Protein AF-A0A5C6FN09-F1 (afdb_monomer_lite)

InterPro domains:
  IPR000917 Sulfatase, N-terminal [PF00884] (2-104)
  IPR017850 Alkaline-phosphatase-like, core domain superfamily [G3DSA:3.40.720.10] (1-123)
  IPR017850 Alkaline-phosphatase-like, core domain superfamily [SSF53649] (2-118)
  IPR050738 Sulfatase enzyme [PTHR42693] (2-118)

Foldseek 3Di:
DDDPPDDPLCAVCSPNDPDDDPVVNVCVVVHPDDPDDDADPDDQQRLQCQFQVDHSVPQQAPPDPPLFPAPVRGQVVGAGVLNVCVVVVDQAADAEEDANHQCVVPVCRVVSRNHPYYHYHGD

Structure (mmCIF, N/CA/C/O backbone):
data_AF-A0A5C6FN09-F1
#
_entry.id   AF-A0A5C6FN09-F1
#
loop_
_atom_site.group_PDB
_atom_site.id
_atom_site.type_symbol
_atom_site.label_atom_id
_atom_site.label_alt_id
_atom_site.label_comp_id
_atom_site.label_asym_id
_atom_site.label_entity_id
_atom_site.label_seq_id
_atom_site.pdbx_PDB_ins_code
_atom_site.Cartn_x
_atom_site.Cartn_y
_atom_site.Cartn_z
_atom_site.occupancy
_atom_site.B_iso_or_equiv
_atom_site.auth_seq_id
_atom_site.auth_comp_id
_atom_site.auth_asym_id
_atom_site.auth_atom_id
_atom_site.pdbx_PDB_model_num
ATOM 1 N N . MET A 1 1 ? 1.447 -5.748 -4.137 1.00 89.69 1 MET A N 1
ATOM 2 C CA . MET A 1 1 ? 2.807 -5.763 -3.548 1.00 89.69 1 MET A CA 1
ATOM 3 C C . MET A 1 1 ? 3.345 -4.343 -3.563 1.00 89.69 1 MET A C 1
ATOM 5 O O . MET A 1 1 ? 3.013 -3.620 -4.492 1.00 89.69 1 MET A O 1
ATOM 9 N N . LEU A 1 2 ? 4.146 -3.958 -2.570 1.00 94.75 2 LEU A N 1
ATOM 10 C CA . LEU A 1 2 ? 4.846 -2.670 -2.514 1.00 94.75 2 LEU A CA 1
ATOM 11 C C . LEU A 1 2 ? 6.349 -2.951 -2.411 1.00 94.75 2 LEU A C 1
ATOM 13 O O . LEU A 1 2 ? 6.744 -3.795 -1.608 1.00 94.75 2 LEU A O 1
ATOM 17 N N . ILE A 1 3 ? 7.163 -2.259 -3.207 1.00 95.12 3 ILE A N 1
ATOM 18 C CA . ILE A 1 3 ? 8.626 -2.392 -3.212 1.00 95.12 3 ILE A CA 1
ATOM 19 C C . ILE A 1 3 ? 9.215 -1.080 -2.686 1.00 95.12 3 ILE A C 1
ATOM 21 O O . ILE A 1 3 ? 8.743 -0.007 -3.054 1.00 95.12 3 ILE A O 1
ATOM 25 N N . ASP A 1 4 ? 10.189 -1.172 -1.781 1.00 94.19 4 ASP A N 1
ATOM 26 C CA . ASP A 1 4 ? 10.824 -0.011 -1.145 1.00 94.19 4 ASP A CA 1
ATOM 27 C C . ASP A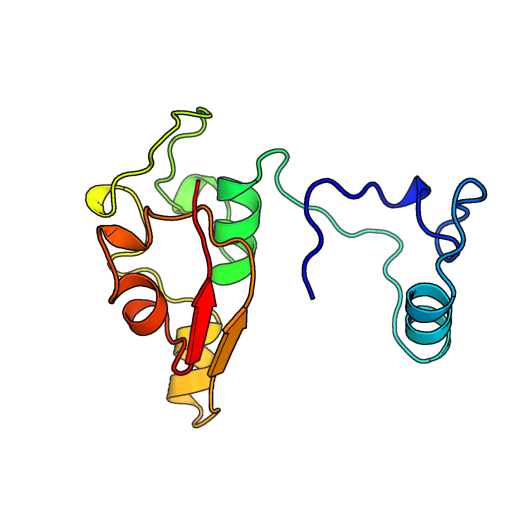 1 4 ? 11.966 0.504 -2.033 1.00 94.19 4 ASP A C 1
ATOM 29 O O . ASP A 1 4 ? 12.778 -0.294 -2.497 1.00 94.19 4 ASP A O 1
ATOM 33 N N . ASP A 1 5 ? 12.013 1.818 -2.263 1.00 93.25 5 ASP A N 1
ATOM 34 C CA . ASP A 1 5 ? 13.074 2.524 -2.999 1.00 93.25 5 ASP A CA 1
ATOM 35 C C . ASP A 1 5 ? 13.384 1.969 -4.415 1.00 93.25 5 ASP A C 1
ATOM 37 O O . ASP A 1 5 ? 14.528 1.982 -4.868 1.00 93.25 5 ASP A O 1
ATOM 41 N N . LEU A 1 6 ? 12.357 1.501 -5.142 1.00 94.88 6 LEU A N 1
ATOM 42 C CA . LEU A 1 6 ? 12.473 1.047 -6.536 1.00 94.88 6 LEU A CA 1
ATOM 43 C C . LEU A 1 6 ? 12.140 2.167 -7.536 1.00 94.88 6 LEU A C 1
ATOM 45 O O . LEU A 1 6 ? 11.020 2.678 -7.545 1.00 94.88 6 LEU A O 1
ATOM 49 N N . GLY A 1 7 ? 13.086 2.477 -8.425 1.00 94.38 7 GLY A N 1
ATOM 50 C CA . GLY A 1 7 ? 12.849 3.281 -9.629 1.00 94.38 7 GLY A CA 1
ATOM 51 C C . GLY A 1 7 ? 12.232 2.451 -10.760 1.00 94.38 7 GLY A C 1
ATOM 52 O O . GLY A 1 7 ? 12.576 1.280 -10.938 1.00 94.38 7 GLY A O 1
ATOM 53 N N . ALA A 1 8 ? 11.317 3.041 -11.534 1.00 95.38 8 ALA A N 1
ATOM 54 C CA . ALA A 1 8 ? 10.660 2.352 -12.650 1.00 95.38 8 ALA A CA 1
ATOM 55 C C . ALA A 1 8 ? 11.660 1.964 -13.751 1.00 95.38 8 ALA A C 1
ATOM 57 O O . ALA A 1 8 ? 11.545 0.899 -14.348 1.00 95.38 8 ALA A O 1
ATOM 58 N N . GLU A 1 9 ? 12.690 2.783 -13.954 1.00 95.00 9 GLU A N 1
ATOM 59 C CA . GLU A 1 9 ? 13.785 2.569 -14.900 1.00 95.00 9 GLU A CA 1
ATOM 60 C C . GLU A 1 9 ? 14.615 1.308 -14.617 1.00 95.00 9 GLU A C 1
ATOM 62 O O . GLU A 1 9 ? 15.368 0.857 -15.476 1.00 95.00 9 GLU A O 1
ATOM 67 N N . ALA A 1 10 ? 14.484 0.714 -13.427 1.00 96.12 10 ALA A N 1
ATOM 68 C CA . ALA A 1 10 ? 15.138 -0.543 -13.083 1.00 96.12 10 ALA A CA 1
ATOM 69 C C . ALA A 1 10 ? 14.355 -1.788 -13.548 1.00 96.12 10 ALA A C 1
ATOM 71 O O . ALA A 1 10 ? 14.854 -2.903 -13.394 1.00 96.12 10 ALA A O 1
ATOM 72 N N . VAL A 1 11 ? 13.138 -1.626 -14.083 1.00 97.62 11 VAL A N 1
ATOM 73 C CA . VAL A 1 11 ? 12.223 -2.723 -14.436 1.00 97.62 11 VAL A CA 1
ATOM 74 C C . VAL A 1 11 ? 12.128 -2.889 -15.955 1.00 97.62 11 VAL A C 1
ATOM 76 O O . VAL A 1 11 ? 11.896 -1.921 -16.680 1.00 97.62 11 VAL A O 1
ATOM 79 N N . GLY A 1 12 ? 12.241 -4.129 -16.438 1.00 97.94 12 GLY A N 1
ATOM 80 C CA . GLY A 1 12 ? 12.267 -4.472 -17.864 1.00 97.94 12 GLY A CA 1
ATOM 81 C C . GLY A 1 12 ? 11.069 -3.943 -18.651 1.00 97.94 12 GLY A C 1
ATOM 82 O O . GLY A 1 12 ? 11.236 -3.281 -19.673 1.00 97.94 12 GLY A O 1
ATOM 83 N N . CYS A 1 13 ? 9.849 -4.126 -18.142 1.00 97.38 13 CYS A N 1
ATOM 84 C CA . CYS A 1 13 ? 8.627 -3.635 -18.790 1.00 97.38 1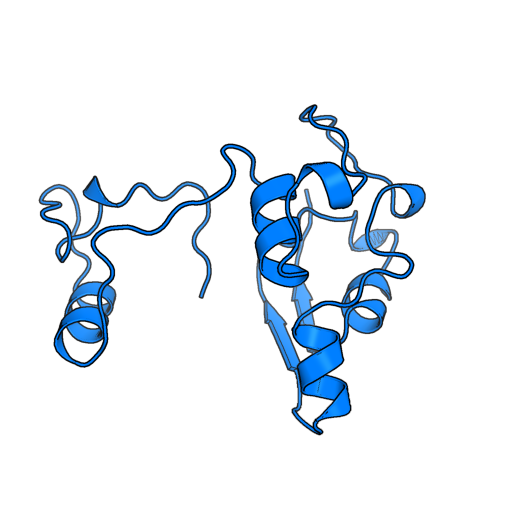3 CYS A CA 1
ATOM 85 C C . CYS A 1 13 ? 8.471 -2.099 -18.817 1.00 97.38 13 CYS A C 1
ATOM 87 O O . CYS A 1 13 ? 7.522 -1.592 -19.419 1.00 97.38 13 CYS A O 1
ATOM 89 N N . TYR A 1 14 ? 9.396 -1.359 -18.201 1.00 97.75 14 TYR A N 1
ATOM 90 C CA . TYR A 1 14 ? 9.530 0.098 -18.295 1.00 97.75 14 TYR A CA 1
ATOM 91 C C . TYR A 1 14 ? 10.800 0.534 -19.050 1.00 97.75 14 TYR A C 1
ATOM 93 O O . TYR A 1 14 ? 11.134 1.717 -19.053 1.00 97.75 14 TYR A O 1
ATOM 101 N N . GLY A 1 15 ? 11.487 -0.396 -19.723 1.00 96.88 15 GLY A N 1
ATOM 102 C CA . GLY A 1 15 ? 12.700 -0.133 -20.504 1.00 96.88 15 GLY A CA 1
ATOM 103 C C . GLY A 1 15 ? 14.008 -0.310 -19.730 1.00 96.88 15 GLY A C 1
ATOM 104 O O . GLY A 1 15 ? 15.058 0.085 -20.227 1.00 96.88 15 GLY A O 1
ATOM 105 N N . GLY A 1 16 ? 13.968 -0.880 -18.522 1.00 97.38 16 GLY A N 1
ATOM 106 C CA . GLY A 1 16 ? 15.171 -1.177 -17.750 1.00 97.38 16 GLY A CA 1
ATOM 107 C C . GLY A 1 16 ? 15.982 -2.331 -18.342 1.00 97.38 16 GLY A C 1
ATOM 108 O O . GLY A 1 16 ? 15.448 -3.402 -18.611 1.00 97.38 16 GLY A O 1
ATOM 109 N N . GLU A 1 17 ? 17.291 -2.133 -18.499 1.00 96.62 17 GLU A N 1
ATOM 110 C CA . GLU A 1 17 ? 18.213 -3.145 -19.053 1.00 96.62 17 GLU A CA 1
ATOM 111 C C . GLU A 1 17 ? 19.206 -3.686 -18.011 1.00 96.62 17 GLU A C 1
ATOM 113 O O . GLU A 1 17 ? 19.842 -4.720 -18.214 1.00 96.62 17 GLU A O 1
ATOM 118 N N . SER A 1 18 ? 19.336 -3.000 -16.871 1.00 96.50 18 SER A N 1
ATOM 119 C CA . SER A 1 18 ? 20.331 -3.310 -15.838 1.00 96.50 18 SER A CA 1
ATOM 120 C C . SER A 1 18 ? 20.047 -4.609 -15.078 1.00 96.50 18 SER A C 1
ATOM 122 O O . SER A 1 18 ? 20.975 -5.230 -14.560 1.00 96.50 18 SER A O 1
ATOM 124 N N . TYR A 1 19 ? 18.776 -5.013 -14.975 1.00 95.94 19 TYR A N 1
ATOM 125 C CA . TYR A 1 19 ? 18.340 -6.137 -14.146 1.00 95.94 19 TYR A CA 1
ATOM 126 C C . TYR A 1 19 ? 17.309 -7.003 -14.867 1.00 95.94 19 TYR A C 1
ATOM 128 O O . TYR A 1 19 ? 16.473 -6.516 -15.619 1.00 95.94 19 TYR A O 1
ATOM 136 N N . SER A 1 20 ? 17.344 -8.306 -14.590 1.00 97.56 20 SER A N 1
ATOM 137 C CA . SER A 1 20 ? 16.348 -9.250 -15.096 1.00 97.56 20 SER A CA 1
ATOM 138 C C . SER A 1 20 ? 15.126 -9.272 -14.170 1.00 97.56 20 SER A C 1
ATOM 140 O O . SER A 1 20 ? 15.238 -9.683 -13.013 1.00 97.56 20 SER A O 1
ATOM 142 N N . THR A 1 21 ? 13.956 -8.857 -14.672 1.00 97.94 21 THR A N 1
ATOM 143 C CA . THR A 1 21 ? 12.694 -8.778 -13.906 1.00 97.94 21 THR A CA 1
ATOM 144 C C . THR A 1 21 ? 11.559 -9.660 -14.457 1.00 97.94 21 THR A C 1
ATOM 146 O O . THR A 1 21 ? 10.400 -9.237 -14.458 1.00 97.94 21 THR A O 1
ATOM 149 N N . PRO A 1 22 ? 11.815 -10.927 -14.844 1.00 98.06 22 PRO A N 1
ATOM 150 C CA . PRO A 1 22 ? 10.910 -11.704 -15.697 1.00 98.06 22 PRO A CA 1
ATOM 151 C C . PRO A 1 22 ? 9.509 -11.913 -15.104 1.00 98.06 22 PRO A C 1
ATOM 153 O O . PRO A 1 22 ? 8.522 -11.952 -15.832 1.00 98.06 22 PRO A O 1
ATOM 156 N N . ASN A 1 23 ? 9.391 -12.014 -13.776 1.00 98.12 23 ASN A N 1
ATOM 157 C CA . ASN A 1 23 ? 8.092 -12.180 -13.115 1.00 98.12 23 ASN A CA 1
ATOM 158 C C . ASN A 1 23 ? 7.259 -10.888 -13.100 1.00 98.12 23 ASN A C 1
ATOM 160 O O . ASN A 1 23 ? 6.032 -10.956 -13.155 1.00 98.12 23 ASN A O 1
ATOM 164 N N . ILE A 1 24 ? 7.910 -9.722 -13.012 1.00 97.81 24 ILE A N 1
ATOM 165 C CA . ILE A 1 24 ? 7.235 -8.417 -13.068 1.00 97.81 24 ILE A CA 1
ATOM 166 C C . ILE A 1 24 ? 6.815 -8.137 -14.512 1.00 97.81 24 ILE A C 1
ATOM 168 O O . ILE A 1 24 ? 5.685 -7.717 -14.750 1.00 97.81 24 ILE A O 1
ATOM 172 N N . ASP A 1 25 ? 7.682 -8.458 -15.470 1.00 98.19 25 ASP A N 1
ATOM 173 C CA . ASP A 1 25 ? 7.417 -8.280 -16.898 1.00 98.19 25 ASP A CA 1
ATOM 174 C C . ASP A 1 25 ? 6.235 -9.151 -17.344 1.00 98.19 25 ASP A C 1
ATOM 176 O O . ASP A 1 25 ? 5.253 -8.644 -17.886 1.00 98.19 25 ASP A O 1
ATOM 180 N N . ALA A 1 26 ? 6.236 -10.433 -16.970 1.00 98.38 26 ALA A N 1
ATOM 181 C CA . ALA A 1 26 ? 5.129 -11.345 -17.251 1.00 98.38 26 ALA A CA 1
ATOM 182 C C . ALA A 1 26 ? 3.813 -10.962 -16.542 1.00 98.38 26 ALA A C 1
ATOM 184 O O . ALA A 1 26 ? 2.734 -11.384 -16.970 1.00 98.38 26 ALA A O 1
ATOM 185 N N . LEU A 1 27 ? 3.866 -10.229 -15.421 1.00 98.06 27 LEU A N 1
ATOM 186 C CA . LEU A 1 27 ? 2.668 -9.676 -14.780 1.00 98.06 27 LEU A CA 1
ATOM 187 C C . LEU A 1 27 ? 2.129 -8.482 -15.578 1.00 98.06 27 LEU A C 1
ATOM 189 O O . LEU A 1 27 ? 0.918 -8.383 -15.769 1.00 98.06 27 LEU A O 1
ATOM 193 N N . ALA A 1 28 ? 3.015 -7.612 -16.066 1.00 97.69 28 ALA A N 1
ATOM 194 C CA . ALA A 1 28 ? 2.647 -6.461 -16.883 1.00 97.69 28 ALA A CA 1
ATOM 195 C C . ALA A 1 28 ? 2.046 -6.878 -18.237 1.00 97.69 28 ALA A C 1
ATOM 197 O O . ALA A 1 28 ? 1.052 -6.295 -18.657 1.00 97.69 28 ALA A O 1
ATOM 198 N N . GLU A 1 29 ? 2.585 -7.919 -18.880 1.00 98.06 29 GLU A N 1
ATOM 199 C CA . GLU A 1 29 ? 2.082 -8.453 -20.159 1.00 98.06 29 GLU A CA 1
ATOM 200 C C . GLU A 1 29 ? 0.663 -9.029 -20.071 1.00 98.06 29 GLU A C 1
ATOM 202 O O . GLU A 1 29 ? -0.105 -8.960 -21.028 1.00 98.06 29 GLU A O 1
ATOM 207 N N . ARG A 1 30 ? 0.307 -9.621 -18.925 1.00 98.25 30 ARG A N 1
ATOM 208 C CA . ARG A 1 30 ? -0.995 -10.276 -18.703 1.00 98.25 30 ARG A CA 1
ATOM 209 C C . ARG A 1 30 ? -1.986 -9.404 -17.934 1.00 98.25 30 ARG A C 1
ATOM 211 O O . ARG A 1 30 ? -3.076 -9.868 -17.602 1.00 98.25 30 ARG A O 1
ATOM 218 N N . GLY A 1 31 ? -1.598 -8.176 -17.611 1.00 97.12 31 GLY A N 1
ATOM 219 C CA . GLY A 1 31 ? -2.349 -7.278 -16.748 1.00 97.12 31 GLY A CA 1
ATOM 220 C C . GLY A 1 31 ? -2.423 -5.867 -17.311 1.00 97.12 31 GLY A C 1
ATOM 221 O O . GLY A 1 31 ? -2.488 -5.651 -18.518 1.00 97.12 31 GLY A O 1
ATOM 222 N N . MET A 1 32 ? -2.442 -4.897 -16.402 1.00 97.19 32 MET A N 1
ATOM 223 C CA . MET A 1 32 ? -2.426 -3.479 -16.733 1.00 97.19 32 MET A CA 1
ATOM 224 C C . MET A 1 32 ? -1.123 -2.859 -16.231 1.00 97.19 32 MET A C 1
ATOM 226 O O . MET A 1 32 ? -0.732 -3.070 -15.082 1.00 97.19 32 MET A O 1
ATOM 230 N N . ARG A 1 33 ? -0.476 -2.074 -17.092 1.00 97.06 33 ARG A N 1
ATOM 231 C CA . ARG A 1 33 ? 0.735 -1.303 -16.796 1.00 97.06 33 ARG A CA 1
ATOM 232 C C . ARG A 1 33 ? 0.400 0.183 -16.888 1.00 97.06 33 ARG A C 1
ATOM 234 O O . ARG A 1 33 ? -0.301 0.593 -17.809 1.00 97.06 33 ARG A O 1
ATOM 241 N N . TYR A 1 34 ? 0.887 0.975 -15.940 1.00 97.06 34 TYR A N 1
ATOM 242 C CA . TYR A 1 34 ? 0.639 2.413 -15.892 1.00 97.06 34 TYR A CA 1
ATOM 243 C C . TYR A 1 34 ? 1.908 3.159 -16.283 1.00 97.06 34 TYR A C 1
ATOM 245 O O . TYR A 1 34 ? 2.890 3.099 -15.556 1.00 97.06 34 TYR A O 1
ATOM 253 N N . ASP A 1 35 ? 1.875 3.921 -17.375 1.00 96.31 35 ASP A N 1
ATOM 254 C CA . ASP A 1 35 ? 3.005 4.790 -17.742 1.00 96.31 35 ASP A CA 1
ATOM 255 C C . ASP A 1 35 ? 3.142 6.000 -16.800 1.00 96.31 35 ASP A C 1
ATOM 257 O O . ASP A 1 35 ? 4.195 6.624 -16.732 1.00 96.31 35 ASP A O 1
ATOM 261 N N . ASN A 1 36 ? 2.075 6.334 -16.062 1.00 96.19 36 ASN A N 1
ATOM 262 C CA . ASN A 1 36 ? 2.035 7.452 -15.124 1.00 96.19 36 ASN A CA 1
ATOM 263 C C . ASN A 1 36 ? 1.424 7.003 -13.790 1.00 96.19 36 ASN A C 1
ATOM 265 O O . ASN A 1 36 ? 0.206 6.864 -13.673 1.00 96.19 36 ASN A O 1
ATOM 269 N N . ALA A 1 37 ? 2.272 6.805 -12.781 1.00 95.12 37 ALA A N 1
ATOM 270 C CA . ALA A 1 37 ? 1.885 6.519 -11.404 1.00 95.12 37 ALA A CA 1
ATOM 271 C C . ALA A 1 37 ? 2.804 7.301 -10.457 1.00 95.12 37 ALA A C 1
ATOM 273 O O . ALA A 1 37 ? 4.022 7.273 -10.610 1.00 95.12 37 ALA A O 1
ATOM 274 N N . PHE A 1 38 ? 2.226 8.016 -9.492 1.00 95.19 38 PHE A N 1
ATOM 275 C CA . PHE A 1 38 ? 2.962 8.959 -8.648 1.00 95.19 38 PHE A CA 1
ATOM 276 C C . PHE A 1 38 ? 2.864 8.575 -7.174 1.00 95.19 38 PHE A C 1
ATOM 278 O O . PHE A 1 38 ? 1.804 8.168 -6.697 1.00 95.19 38 PHE A O 1
ATOM 285 N N . SER A 1 39 ? 3.961 8.764 -6.444 1.00 94.00 39 SER A N 1
ATOM 286 C CA . SER A 1 39 ? 4.043 8.565 -4.997 1.00 94.00 39 SER A CA 1
ATOM 287 C C . SER A 1 39 ? 4.647 9.784 -4.308 1.00 94.00 39 SER A C 1
ATOM 289 O O . SER A 1 39 ? 5.280 10.631 -4.938 1.00 94.00 39 SER A O 1
ATOM 291 N N . MET A 1 40 ? 4.486 9.867 -2.988 1.00 92.12 40 MET A N 1
ATOM 292 C CA . MET A 1 40 ? 5.181 10.885 -2.201 1.00 92.12 40 MET A CA 1
ATOM 293 C C . MET A 1 40 ? 6.678 10.549 -2.114 1.00 92.12 40 MET A C 1
ATOM 295 O O . MET A 1 40 ? 7.014 9.374 -1.947 1.00 92.12 40 MET A O 1
ATOM 299 N N . PRO A 1 41 ? 7.584 11.544 -2.165 1.00 88.50 41 PRO A N 1
ATOM 300 C CA . PRO A 1 41 ? 9.035 11.331 -2.144 1.00 88.50 41 PRO A CA 1
ATOM 301 C C . PRO A 1 41 ? 9.570 11.062 -0.721 1.00 88.50 41 PRO A C 1
ATOM 303 O O . PRO A 1 41 ? 10.628 11.551 -0.339 1.00 88.50 41 PRO A O 1
ATOM 306 N N . ALA A 1 42 ? 8.807 10.331 0.098 1.00 85.56 42 ALA A N 1
ATOM 307 C CA . ALA A 1 42 ? 9.166 9.946 1.459 1.00 85.56 42 ALA A CA 1
ATOM 308 C C . ALA A 1 42 ? 8.418 8.669 1.867 1.00 85.56 42 ALA A C 1
ATOM 310 O O . ALA A 1 42 ? 7.198 8.576 1.713 1.00 85.56 42 ALA A O 1
ATOM 311 N N . ARG A 1 43 ? 9.144 7.696 2.432 1.00 86.06 43 ARG A N 1
ATOM 312 C CA . ARG A 1 43 ? 8.654 6.329 2.702 1.00 86.06 43 ARG A CA 1
ATOM 313 C C . ARG A 1 43 ? 7.406 6.296 3.593 1.00 86.06 43 ARG A C 1
ATOM 315 O O . ARG A 1 43 ? 6.422 5.652 3.238 1.00 86.06 43 ARG A O 1
ATOM 322 N N . MET A 1 44 ? 7.423 7.020 4.716 1.00 84.88 44 MET A N 1
ATOM 323 C CA . MET A 1 44 ? 6.296 7.065 5.662 1.00 84.88 44 MET A CA 1
ATOM 324 C C . MET A 1 44 ? 5.063 7.715 5.026 1.00 84.88 44 MET A C 1
ATOM 326 O O . MET A 1 44 ? 3.975 7.148 5.021 1.00 84.88 44 MET A O 1
ATOM 330 N N . VAL A 1 45 ? 5.248 8.888 4.418 1.00 88.06 45 VAL A N 1
ATOM 331 C CA . VAL A 1 45 ? 4.154 9.649 3.810 1.00 88.06 45 VAL A CA 1
ATOM 332 C C . VAL A 1 45 ? 3.538 8.868 2.647 1.00 88.06 45 VAL A C 1
ATOM 334 O O . VAL A 1 45 ? 2.320 8.740 2.578 1.00 88.06 45 VAL A O 1
ATOM 337 N N . SER A 1 46 ? 4.362 8.272 1.780 1.00 92.12 46 SER A N 1
ATOM 338 C CA . SER A 1 46 ? 3.900 7.438 0.665 1.00 92.12 46 SER A CA 1
ATOM 339 C C . SER A 1 46 ? 2.996 6.301 1.155 1.00 92.12 46 SER A C 1
ATOM 341 O O . SER A 1 46 ? 1.857 6.177 0.701 1.00 92.12 46 SER A O 1
ATOM 343 N N . ARG A 1 47 ? 3.434 5.552 2.178 1.00 92.38 47 ARG A N 1
ATOM 344 C CA . ARG A 1 47 ? 2.656 4.457 2.782 1.00 92.38 47 ARG A CA 1
ATOM 345 C C . ARG A 1 47 ? 1.343 4.942 3.393 1.00 92.38 47 ARG A C 1
ATOM 347 O O . ARG A 1 47 ? 0.305 4.346 3.125 1.00 92.38 47 ARG A O 1
ATOM 354 N N . ALA A 1 48 ? 1.358 6.040 4.147 1.00 91.00 48 ALA A N 1
ATOM 355 C CA . ALA A 1 48 ? 0.145 6.598 4.741 1.00 91.00 48 ALA A CA 1
ATOM 356 C C . ALA A 1 48 ? -0.874 7.052 3.687 1.00 91.00 48 ALA A C 1
ATOM 358 O O . ALA A 1 48 ? -2.063 6.756 3.816 1.00 91.00 48 ALA A O 1
ATOM 359 N N . THR A 1 49 ? -0.422 7.727 2.623 1.00 93.25 49 THR A N 1
ATOM 360 C CA . THR A 1 49 ? -1.312 8.140 1.525 1.00 93.25 49 THR A CA 1
ATOM 361 C C . THR A 1 49 ? -1.886 6.942 0.770 1.00 93.25 49 THR A C 1
ATOM 363 O O . THR A 1 49 ? -3.069 6.944 0.445 1.00 93.25 49 THR A O 1
ATOM 366 N N . MET A 1 50 ? -1.091 5.885 0.566 1.00 95.25 50 MET A N 1
ATOM 367 C CA . MET A 1 50 ? -1.541 4.641 -0.064 1.00 95.25 50 MET A CA 1
ATOM 368 C C . MET A 1 50 ? -2.584 3.911 0.793 1.00 95.25 50 MET A C 1
ATOM 370 O O . MET A 1 50 ? -3.582 3.432 0.267 1.00 95.25 50 MET A O 1
ATOM 374 N N . LEU A 1 51 ? -2.366 3.833 2.109 1.00 94.94 51 LEU A N 1
ATOM 375 C CA . LEU A 1 51 ? -3.265 3.143 3.036 1.00 94.94 51 LEU A CA 1
ATOM 376 C C . LEU A 1 51 ? -4.608 3.859 3.186 1.00 94.94 51 LEU A C 1
ATOM 378 O O . LEU A 1 51 ? -5.643 3.203 3.211 1.00 94.94 51 LEU A O 1
ATOM 382 N N . THR A 1 52 ? -4.587 5.187 3.291 1.00 94.94 52 THR A N 1
ATOM 383 C CA . THR A 1 52 ? -5.779 5.997 3.605 1.00 94.94 52 THR A CA 1
ATOM 384 C C . THR A 1 52 ? -6.480 6.575 2.377 1.00 94.94 52 THR A C 1
ATOM 386 O O . THR A 1 52 ? -7.597 7.075 2.486 1.00 94.94 52 THR A O 1
ATOM 389 N N . GLY A 1 53 ? -5.823 6.588 1.212 1.00 95.12 53 GLY A N 1
ATOM 390 C CA . GLY A 1 53 ? -6.318 7.267 0.011 1.00 95.12 53 GLY A CA 1
ATOM 391 C C . GLY A 1 53 ? -6.374 8.796 0.138 1.00 95.12 53 GLY A C 1
ATOM 392 O O . GLY A 1 53 ? -7.053 9.463 -0.644 1.00 95.12 53 GLY A O 1
ATOM 393 N N . ARG A 1 54 ? -5.699 9.379 1.136 1.00 93.06 54 ARG A N 1
ATOM 394 C CA . ARG A 1 54 ? -5.719 10.820 1.433 1.00 93.06 54 ARG A CA 1
ATOM 395 C C . ARG A 1 54 ? -4.386 11.464 1.083 1.00 93.06 54 ARG A C 1
ATOM 397 O O . ARG A 1 54 ? -3.336 10.841 1.173 1.00 93.06 54 ARG A O 1
ATOM 404 N N . TYR A 1 55 ? -4.420 12.749 0.738 1.00 92.19 55 TYR A N 1
ATOM 405 C CA . TYR A 1 55 ? -3.203 13.535 0.536 1.00 92.19 55 TYR A CA 1
ATOM 406 C C . TYR A 1 55 ? -2.380 13.677 1.822 1.00 92.19 55 TYR A C 1
ATOM 408 O O . TYR A 1 55 ? -2.932 13.797 2.915 1.00 92.19 55 TYR A O 1
ATOM 416 N N . ALA A 1 56 ? -1.059 13.777 1.661 1.00 87.44 56 ALA A N 1
ATOM 417 C CA . ALA A 1 56 ? -0.072 13.868 2.738 1.00 87.44 56 ALA A CA 1
ATOM 418 C C . ALA A 1 56 ? -0.377 14.938 3.801 1.00 87.44 56 ALA A C 1
ATOM 420 O O . ALA A 1 56 ? -0.233 14.697 4.992 1.00 87.44 56 ALA A O 1
ATOM 421 N N . PHE A 1 57 ? -0.867 16.117 3.406 1.00 86.88 57 PHE A N 1
ATOM 422 C CA . PHE A 1 57 ? -1.186 17.185 4.366 1.00 86.88 57 PHE A CA 1
ATOM 423 C C . PHE A 1 57 ? -2.320 16.820 5.340 1.00 86.88 57 PHE A C 1
ATOM 425 O O . PHE A 1 57 ? -2.537 17.518 6.325 1.00 86.88 57 PHE A O 1
ATOM 432 N N . ARG A 1 58 ? -3.068 15.746 5.061 1.00 86.88 58 ARG A N 1
ATOM 433 C CA . ARG A 1 58 ? -4.136 15.226 5.917 1.00 86.88 58 ARG A CA 1
ATOM 434 C C . ARG A 1 58 ? -3.690 14.075 6.806 1.00 86.88 58 ARG A C 1
ATOM 436 O O . ARG A 1 58 ? -4.500 13.636 7.612 1.00 86.88 58 ARG A O 1
ATOM 443 N N . SER A 1 59 ? -2.469 13.569 6.632 1.00 75.69 59 SER A N 1
ATOM 444 C CA . SER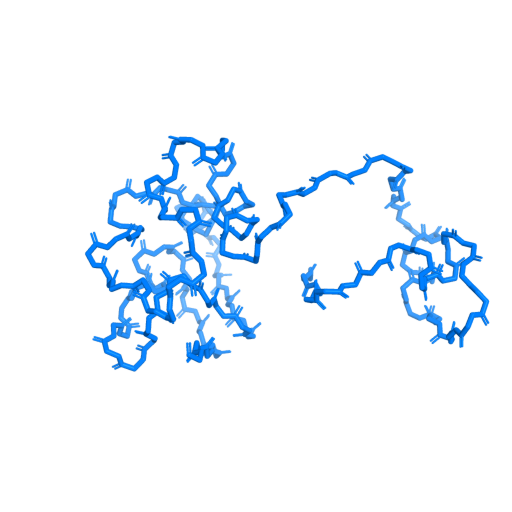 A 1 59 ? -2.005 12.379 7.334 1.00 75.69 59 SER A CA 1
ATOM 445 C C . SER A 1 59 ? -1.362 12.694 8.679 1.00 75.69 59 SER A C 1
ATOM 447 O O . SER A 1 59 ? -0.922 11.760 9.314 1.00 75.69 59 SER A O 1
ATOM 449 N N . ASN A 1 60 ? -1.262 13.953 9.129 1.00 74.44 60 ASN A N 1
ATOM 450 C CA . ASN A 1 60 ? -0.655 14.334 10.422 1.00 74.44 60 ASN A CA 1
ATOM 451 C C . ASN A 1 60 ? 0.755 13.757 10.689 1.00 74.44 60 ASN A C 1
ATOM 453 O O . ASN A 1 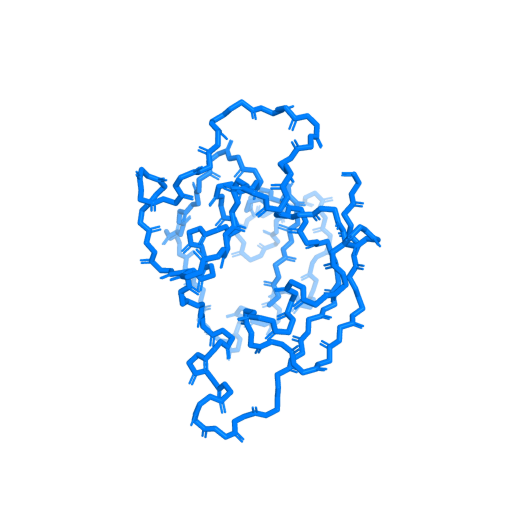60 ? 1.227 13.769 11.823 1.00 74.44 60 ASN A O 1
ATOM 457 N N . LEU A 1 61 ? 1.444 13.278 9.649 1.00 76.12 61 LEU A N 1
ATOM 458 C CA . LEU A 1 61 ? 2.801 12.762 9.756 1.00 76.12 61 LEU A CA 1
ATOM 459 C C . LEU A 1 61 ? 3.795 13.925 9.737 1.00 76.12 61 LEU A C 1
ATOM 461 O O . LEU A 1 61 ? 3.635 14.842 8.922 1.00 76.12 61 LEU A O 1
ATOM 465 N N . PRO A 1 62 ? 4.846 13.893 10.573 1.00 66.31 62 PRO A N 1
ATOM 466 C CA . PRO A 1 62 ? 5.951 14.822 10.417 1.00 66.31 62 PRO A CA 1
ATOM 467 C C . PRO A 1 62 ? 6.606 14.595 9.048 1.00 66.31 62 PRO A C 1
ATOM 469 O O . PRO A 1 62 ? 6.853 13.464 8.639 1.00 66.31 62 PRO A O 1
ATOM 472 N N . PHE A 1 63 ? 6.896 15.683 8.333 1.00 58.47 63 PHE A N 1
ATOM 473 C CA . PHE A 1 63 ? 7.617 15.628 7.054 1.00 58.47 63 PHE A CA 1
ATOM 474 C C . PHE A 1 63 ? 9.099 15.255 7.223 1.00 58.47 63 PHE A C 1
ATOM 476 O O . PHE A 1 63 ? 9.760 14.919 6.244 1.00 58.47 63 PHE A O 1
ATOM 483 N N . ASN A 1 64 ? 9.624 15.327 8.451 1.00 54.34 64 ASN A N 1
ATOM 484 C CA . ASN A 1 64 ? 11.013 15.009 8.746 1.00 54.34 64 ASN A CA 1
ATOM 485 C C . ASN A 1 64 ? 11.189 13.517 9.025 1.00 54.34 64 ASN A C 1
ATOM 487 O O . ASN A 1 64 ? 10.380 12.910 9.723 1.00 54.34 64 ASN A O 1
ATOM 491 N N . ASP A 1 65 ? 12.312 12.982 8.545 1.00 51.09 65 ASP A N 1
ATOM 492 C CA . ASP A 1 65 ? 12.844 11.627 8.754 1.00 51.09 65 ASP A CA 1
ATOM 493 C C . ASP A 1 65 ? 13.282 11.418 10.226 1.00 51.09 65 ASP A C 1
ATOM 495 O O . ASP A 1 65 ? 14.342 10.870 10.527 1.00 51.09 65 ASP A O 1
ATOM 499 N N . THR A 1 66 ? 12.495 11.932 11.181 1.00 54.31 66 THR A N 1
ATOM 500 C CA . THR A 1 66 ? 12.688 11.655 12.600 1.00 54.31 66 THR A CA 1
ATOM 501 C C . THR A 1 66 ? 12.557 10.148 12.785 1.00 54.31 66 THR A C 1
ATOM 503 O O . THR A 1 66 ? 11.518 9.607 12.401 1.00 54.31 66 THR A O 1
ATOM 506 N N . PRO A 1 67 ? 13.564 9.474 13.372 1.00 48.50 67 PRO A N 1
ATOM 507 C CA . PRO A 1 67 ? 13.658 8.016 13.356 1.00 48.50 67 PRO A CA 1
ATOM 508 C C . PRO A 1 67 ? 12.432 7.292 13.907 1.00 48.50 67 PRO A C 1
ATOM 510 O O . PRO A 1 67 ? 12.221 6.139 13.573 1.00 48.50 67 PRO A O 1
ATOM 513 N N . LEU A 1 68 ? 11.616 7.948 14.735 1.00 51.25 68 LEU A N 1
ATOM 514 C CA . LEU A 1 68 ? 10.504 7.317 15.428 1.00 51.25 68 LEU A CA 1
ATOM 515 C C . LEU A 1 68 ? 9.271 8.222 15.387 1.00 51.25 68 LEU A C 1
ATOM 517 O O . LEU A 1 68 ? 9.157 9.192 16.141 1.00 51.25 68 LEU A O 1
ATOM 521 N N . VAL A 1 69 ? 8.316 7.878 14.524 1.00 52.44 69 VAL A N 1
ATOM 522 C CA . VAL A 1 69 ? 6.922 8.293 14.702 1.00 52.44 69 VAL A CA 1
ATOM 523 C C . VAL A 1 69 ? 6.404 7.474 15.880 1.00 52.44 69 VAL A C 1
ATOM 525 O O . VAL A 1 69 ? 6.180 6.268 15.768 1.00 52.44 69 VAL A O 1
ATOM 528 N N . ARG A 1 70 ? 6.242 8.104 17.047 1.00 54.06 70 ARG A N 1
ATOM 529 C CA . ARG A 1 70 ? 5.570 7.451 18.178 1.00 54.06 70 ARG A CA 1
ATOM 530 C C . ARG A 1 70 ? 4.126 7.084 17.752 1.00 54.06 70 ARG A C 1
ATOM 532 O O . ARG A 1 70 ? 3.567 7.767 16.899 1.00 54.06 70 ARG A O 1
ATOM 539 N N . ARG A 1 71 ? 3.463 6.053 18.307 1.00 49.94 71 ARG A N 1
ATOM 540 C CA . ARG A 1 71 ? 2.035 5.719 17.992 1.00 49.94 71 ARG A CA 1
ATOM 541 C C . ARG A 1 7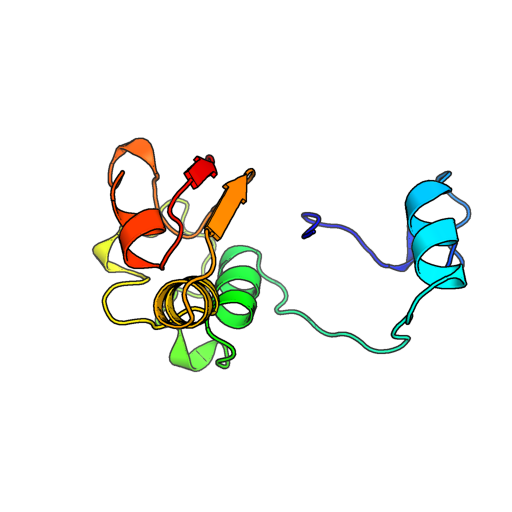1 ? 1.090 6.895 18.186 1.00 49.94 71 ARG A C 1
ATOM 543 O O . ARG A 1 71 ? 0.016 6.936 17.603 1.00 49.94 71 ARG A O 1
ATOM 550 N N . ASP A 1 72 ? 1.470 7.850 19.021 1.00 54.53 72 ASP A N 1
ATOM 551 C CA . ASP A 1 72 ? 0.776 9.117 19.177 1.00 54.53 72 ASP A CA 1
ATOM 552 C C . ASP A 1 72 ? 0.776 10.007 17.934 1.00 54.53 72 ASP A C 1
ATOM 554 O O . ASP A 1 72 ? -0.055 10.906 17.860 1.00 54.53 72 ASP A O 1
ATOM 558 N N . SER A 1 73 ? 1.608 9.713 16.940 1.00 60.19 73 SER A N 1
ATOM 559 C CA . SER A 1 73 ? 1.778 10.541 15.750 1.00 60.19 73 SER A CA 1
ATOM 560 C C . SER A 1 73 ? 1.129 10.009 14.464 1.00 60.19 73 SER A C 1
ATOM 562 O O . SER A 1 73 ? 1.037 10.781 13.516 1.00 60.19 73 SER A O 1
ATOM 564 N N . TRP A 1 74 ? 0.608 8.769 14.403 1.00 74.56 74 TRP A N 1
ATOM 565 C CA . TRP A 1 74 ? -0.189 8.332 13.242 1.00 74.56 74 TRP A CA 1
ATOM 566 C C . TRP A 1 74 ? -1.138 7.155 13.499 1.00 74.56 74 TRP A C 1
ATOM 568 O O . TRP A 1 74 ? -0.872 6.299 14.338 1.00 74.56 74 TRP A O 1
ATOM 578 N N . GLY A 1 75 ? -2.235 7.090 12.738 1.00 69.19 75 GLY A N 1
ATOM 579 C CA . GLY A 1 75 ? -3.112 5.918 12.625 1.00 69.19 75 GLY A CA 1
ATOM 580 C C . GLY A 1 75 ? -4.283 5.857 13.608 1.00 69.19 75 GLY A C 1
ATOM 581 O O . GLY A 1 75 ? -5.272 5.192 13.321 1.00 69.19 75 GLY A O 1
ATOM 582 N N . ARG A 1 76 ? -4.256 6.585 14.734 1.00 71.94 76 ARG A N 1
ATOM 583 C CA . ARG A 1 76 ? -5.439 6.668 15.610 1.00 71.94 76 ARG A CA 1
ATOM 584 C C . ARG A 1 76 ? -6.573 7.426 14.917 1.00 71.94 76 ARG A C 1
ATOM 586 O O . ARG A 1 76 ? -6.488 8.639 14.753 1.00 71.94 76 ARG A O 1
ATOM 593 N N . GLY A 1 77 ? -7.636 6.702 14.569 1.00 78.00 77 GLY A N 1
ATOM 594 C CA . GLY A 1 77 ? -8.822 7.245 13.903 1.00 78.00 77 GLY A CA 1
ATOM 595 C C . GLY A 1 77 ? -8.685 7.403 12.386 1.00 78.00 77 GLY A C 1
ATOM 596 O O . GLY A 1 77 ? -9.618 7.896 11.755 1.00 78.00 77 GLY A O 1
ATOM 597 N N . GLU A 1 78 ? -7.559 6.992 11.795 1.00 87.75 78 GLU A N 1
ATOM 598 C CA . GLU A 1 78 ? -7.465 6.859 10.341 1.00 87.75 78 GLU A CA 1
ATOM 599 C C . GLU A 1 78 ? -8.204 5.595 9.900 1.00 87.75 78 GLU A C 1
ATOM 601 O O . GLU A 1 78 ? -8.139 4.563 10.564 1.00 87.75 78 GLU A O 1
ATOM 606 N N . ILE A 1 79 ? -8.889 5.678 8.762 1.00 93.19 79 ILE A N 1
ATOM 607 C CA . ILE A 1 79 ? -9.509 4.525 8.109 1.00 93.19 79 ILE A CA 1
ATOM 608 C C . ILE A 1 79 ? -8.616 4.158 6.931 1.00 93.19 79 ILE A C 1
ATOM 610 O O . ILE A 1 79 ? -8.373 4.992 6.054 1.00 93.19 79 ILE A O 1
ATOM 614 N N . THR A 1 80 ? -8.119 2.923 6.908 1.00 95.62 80 THR A N 1
ATOM 615 C CA . THR A 1 80 ? -7.319 2.412 5.790 1.00 95.62 80 THR A CA 1
ATOM 616 C C . THR A 1 80 ? -8.132 1.485 4.896 1.00 95.62 80 THR A C 1
ATOM 618 O O . THR A 1 80 ? -9.211 1.024 5.271 1.00 95.62 80 THR A O 1
ATOM 621 N N . PHE A 1 81 ? -7.595 1.141 3.722 1.00 97.00 81 PHE A N 1
ATOM 622 C CA . PHE A 1 81 ? -8.179 0.077 2.906 1.00 97.00 81 PHE A CA 1
ATOM 623 C C . PHE A 1 81 ? -8.264 -1.260 3.663 1.00 97.00 81 PHE A C 1
ATOM 625 O O . PHE A 1 81 ? -9.133 -2.060 3.342 1.00 97.00 81 PHE A O 1
ATOM 632 N N . GLY A 1 82 ? -7.401 -1.505 4.659 1.00 96.88 82 GLY A N 1
ATOM 633 C CA . GLY A 1 82 ? -7.468 -2.690 5.517 1.00 96.88 82 GLY A CA 1
ATOM 634 C C . GLY A 1 82 ? -8.774 -2.725 6.304 1.00 96.88 82 GLY A C 1
ATOM 635 O O . GLY A 1 82 ? -9.514 -3.698 6.205 1.00 96.88 82 GLY A O 1
ATOM 636 N N . ASN A 1 83 ? -9.121 -1.621 6.976 1.00 97.06 83 ASN A N 1
ATOM 637 C CA . ASN A 1 83 ? -10.399 -1.490 7.684 1.00 97.06 83 ASN A CA 1
ATOM 638 C C . ASN A 1 83 ? -11.588 -1.696 6.738 1.00 97.06 83 ASN A C 1
ATOM 640 O O . ASN A 1 83 ? -12.488 -2.466 7.044 1.00 97.06 83 ASN A O 1
ATOM 644 N N . LEU A 1 84 ? -11.561 -1.057 5.564 1.00 98.00 84 LEU A N 1
ATOM 645 C CA . LEU A 1 84 ? -12.650 -1.168 4.588 1.00 98.00 84 LEU A CA 1
ATOM 646 C C . LEU A 1 84 ? -12.834 -2.601 4.067 1.00 98.00 84 LEU A C 1
ATOM 648 O O . LEU A 1 84 ? -13.961 -3.040 3.852 1.00 98.00 84 LEU A O 1
ATOM 652 N N . LEU A 1 85 ? -11.737 -3.330 3.845 1.00 98.25 85 LEU A N 1
ATOM 653 C CA . LEU A 1 85 ? -11.784 -4.726 3.415 1.00 98.25 85 LEU A CA 1
ATOM 654 C C . LEU A 1 85 ? -12.263 -5.647 4.544 1.00 98.25 85 LEU A C 1
ATOM 656 O O . LEU A 1 85 ? -13.092 -6.520 4.288 1.00 98.25 85 LEU A O 1
ATOM 660 N N . ALA A 1 86 ? -11.793 -5.428 5.774 1.00 97.19 86 ALA A N 1
ATOM 661 C CA . ALA A 1 86 ? -12.234 -6.175 6.949 1.00 97.19 86 ALA A CA 1
ATOM 662 C C . ALA A 1 86 ? -13.743 -5.990 7.199 1.00 97.19 86 ALA A C 1
ATOM 664 O O . ALA A 1 86 ? -14.466 -6.976 7.341 1.00 97.19 86 ALA A O 1
ATOM 665 N N . ASP A 1 87 ? -14.247 -4.753 7.130 1.00 97.62 87 ASP A N 1
ATOM 666 C CA . ASP A 1 87 ? -15.681 -4.441 7.241 1.00 97.62 87 ASP A CA 1
ATOM 667 C C . ASP A 1 87 ? -16.513 -5.116 6.135 1.00 97.62 87 ASP A C 1
ATOM 669 O O . ASP A 1 87 ? -17.671 -5.480 6.344 1.00 97.62 87 ASP A O 1
ATOM 673 N N . ALA A 1 88 ? -15.920 -5.325 4.955 1.00 98.31 88 ALA A N 1
ATOM 674 C CA . ALA A 1 88 ? -16.532 -6.054 3.845 1.00 98.31 88 ALA A CA 1
ATOM 675 C C . ALA A 1 88 ? -16.432 -7.591 3.974 1.00 98.31 88 ALA A C 1
ATOM 677 O O . ALA A 1 88 ? -16.892 -8.308 3.083 1.00 98.31 88 ALA A O 1
ATOM 678 N N . GLY A 1 89 ? -15.851 -8.111 5.060 1.00 98.12 89 GLY A N 1
ATOM 679 C CA . GLY A 1 89 ? -15.737 -9.544 5.343 1.00 98.12 89 GLY A CA 1
ATOM 680 C C . GLY A 1 89 ? -14.528 -10.235 4.708 1.00 98.12 89 GLY A C 1
ATOM 681 O O . GLY A 1 89 ? -14.498 -11.466 4.646 1.00 98.12 89 GLY A O 1
ATOM 682 N N . TYR A 1 90 ? -13.538 -9.481 4.220 1.00 98.50 90 TYR A N 1
ATOM 683 C CA . TYR A 1 90 ? -12.267 -10.061 3.786 1.00 98.50 90 TYR A CA 1
ATOM 684 C C . TYR A 1 90 ? -11.401 -10.413 4.991 1.00 98.50 90 TYR A C 1
ATOM 686 O O . TYR A 1 90 ? -11.296 -9.633 5.930 1.00 98.50 90 TYR A O 1
ATOM 694 N N . VAL A 1 91 ? -10.700 -11.543 4.898 1.00 98.12 91 VAL A N 1
ATOM 695 C CA . VAL A 1 91 ? -9.556 -11.823 5.772 1.00 98.12 91 VAL A CA 1
ATOM 696 C C . VAL A 1 91 ? -8.365 -11.027 5.256 1.00 98.12 91 VAL A C 1
ATOM 698 O O . VAL A 1 91 ? -7.954 -11.195 4.102 1.00 98.12 91 VAL A O 1
ATOM 701 N N . THR A 1 92 ? -7.810 -10.157 6.090 1.00 98.12 92 THR A N 1
ATOM 702 C CA . THR A 1 92 ? -6.747 -9.231 5.693 1.00 98.12 92 THR A CA 1
ATOM 703 C C . THR A 1 92 ? -5.393 -9.644 6.262 1.00 98.12 92 THR A C 1
ATOM 705 O O . THR A 1 92 ? -5.269 -10.220 7.343 1.00 98.12 92 THR A O 1
ATOM 708 N N . GLY A 1 93 ? -4.328 -9.359 5.512 1.00 95.81 93 GLY A N 1
ATOM 709 C CA . GLY A 1 93 ? -2.976 -9.720 5.916 1.00 95.81 93 GLY A CA 1
ATOM 710 C C . GLY A 1 93 ? -1.930 -8.726 5.438 1.00 95.81 93 GLY A C 1
ATOM 711 O O . GLY A 1 93 ? -2.026 -8.190 4.333 1.00 95.81 93 GLY A O 1
ATOM 712 N N . ILE A 1 94 ? -0.908 -8.514 6.263 1.00 94.75 94 ILE A N 1
ATOM 713 C CA . ILE A 1 94 ? 0.262 -7.706 5.933 1.00 94.75 94 ILE A CA 1
ATOM 714 C C . ILE A 1 94 ? 1.551 -8.443 6.292 1.00 94.75 94 ILE A C 1
ATOM 716 O O . ILE A 1 94 ? 1.694 -9.026 7.365 1.00 94.75 94 ILE A O 1
ATOM 720 N N . SER A 1 95 ? 2.517 -8.395 5.381 1.00 94.31 95 SER A N 1
ATOM 721 C CA . SER A 1 95 ? 3.860 -8.914 5.608 1.00 94.31 95 SER A CA 1
ATOM 722 C C . SER A 1 95 ? 4.869 -7.946 5.018 1.00 94.31 95 SER A C 1
ATOM 724 O O . SER A 1 95 ? 4.722 -7.543 3.863 1.00 94.31 95 SER A O 1
ATOM 726 N N . GLY A 1 96 ? 5.897 -7.584 5.781 1.00 93.31 96 GLY A N 1
ATOM 727 C CA . GLY A 1 96 ? 6.928 -6.674 5.297 1.00 93.31 96 GLY A CA 1
ATOM 728 C C . GLY A 1 96 ? 7.224 -5.488 6.207 1.00 93.31 96 GLY A C 1
ATOM 729 O O . GLY A 1 96 ? 6.848 -5.419 7.374 1.00 93.31 96 GLY A O 1
ATOM 730 N N . LYS A 1 97 ? 7.878 -4.491 5.619 1.00 90.75 97 LYS A N 1
ATOM 731 C CA . LYS A 1 97 ? 8.159 -3.221 6.280 1.00 90.75 97 LYS A CA 1
ATOM 732 C C . LYS A 1 97 ? 6.866 -2.435 6.518 1.00 90.75 97 LYS A C 1
ATOM 734 O O . LYS A 1 97 ? 6.142 -2.166 5.558 1.00 90.75 97 LYS A O 1
ATOM 739 N N . TRP A 1 98 ? 6.625 -2.008 7.756 1.00 88.31 98 TRP A N 1
ATOM 740 C CA . TRP A 1 98 ? 5.502 -1.143 8.124 1.00 88.31 98 TRP A CA 1
ATOM 741 C C . TRP A 1 98 ? 5.880 0.341 8.092 1.00 88.31 98 TRP A C 1
ATOM 743 O O . TRP A 1 98 ? 5.366 1.091 7.268 1.00 88.31 98 TRP A O 1
ATOM 753 N N . GLN A 1 99 ? 6.844 0.746 8.926 1.00 82.75 99 GLN A N 1
ATOM 754 C CA . GLN A 1 99 ? 7.418 2.101 8.963 1.00 82.75 99 GLN A CA 1
ATOM 755 C C . GLN A 1 99 ? 6.412 3.247 9.234 1.00 82.75 99 GLN A C 1
ATOM 757 O O . GLN A 1 99 ? 6.661 4.383 8.842 1.00 82.75 99 GLN A O 1
ATOM 762 N N . LEU A 1 100 ? 5.283 2.978 9.900 1.00 82.31 100 LEU A N 1
ATOM 763 C CA . LEU A 1 100 ? 4.335 4.014 10.361 1.00 82.31 100 LEU A CA 1
ATOM 764 C C . LEU A 1 100 ? 4.179 4.051 11.889 1.00 82.31 100 LEU A C 1
ATOM 766 O O . LEU A 1 100 ? 3.670 5.024 12.438 1.00 82.31 100 LEU A O 1
ATOM 770 N N . CYS A 1 101 ? 4.661 3.015 12.576 1.00 77.50 101 CYS A N 1
ATOM 771 C CA . CYS A 1 101 ? 4.812 2.963 14.025 1.00 77.50 101 CYS A CA 1
ATOM 772 C C . CYS A 1 101 ? 5.894 1.939 14.404 1.00 77.50 101 CYS A C 1
ATOM 774 O O . CYS A 1 101 ? 6.157 1.009 13.640 1.00 77.50 101 CYS A O 1
ATOM 776 N N . GLU A 1 102 ? 6.452 2.056 15.609 1.00 75.25 102 GLU A N 1
ATOM 777 C CA . GLU A 1 102 ? 7.265 1.004 16.237 1.00 75.25 102 GLU A CA 1
ATOM 778 C C . GLU A 1 102 ? 6.383 -0.207 16.574 1.00 75.25 102 GLU A C 1
ATOM 780 O O . GLU A 1 102 ? 5.566 -0.142 17.495 1.00 75.25 102 GLU A O 1
ATOM 785 N N . HIS A 1 103 ? 6.518 -1.305 15.830 1.00 73.44 103 HIS A N 1
ATOM 786 C CA . HIS A 1 103 ? 5.635 -2.462 15.998 1.00 73.44 103 HIS A CA 1
ATOM 787 C C . HIS A 1 103 ? 5.766 -3.110 17.389 1.00 73.44 103 HIS A C 1
ATOM 789 O O . HIS A 1 103 ? 4.752 -3.389 18.022 1.00 73.44 103 HIS A O 1
ATOM 795 N N . GLU A 1 104 ? 6.990 -3.249 17.915 1.00 74.44 104 GLU A N 1
ATOM 796 C CA . GLU A 1 104 ? 7.250 -3.861 19.233 1.00 74.44 104 GLU A CA 1
ATOM 797 C C . GLU A 1 104 ? 6.546 -3.133 20.383 1.00 74.44 104 GLU A C 1
ATOM 799 O O . GLU A 1 104 ? 6.037 -3.748 21.318 1.00 74.44 104 GLU A O 1
ATOM 804 N N . LYS A 1 105 ? 6.490 -1.803 20.306 1.00 76.88 105 LYS A N 1
ATOM 805 C CA . LYS A 1 105 ? 5.860 -0.967 21.328 1.00 76.88 105 LYS A CA 1
ATOM 806 C C . LYS A 1 105 ? 4.338 -0.926 21.191 1.00 76.88 105 LYS A C 1
ATOM 808 O O . LYS A 1 105 ? 3.635 -0.578 22.142 1.00 76.88 105 LYS A O 1
ATOM 813 N N . TYR A 1 106 ? 3.828 -1.240 20.003 1.00 81.12 106 TYR A N 1
ATOM 814 C CA . TYR A 1 106 ? 2.449 -1.000 19.600 1.00 81.12 106 TYR A CA 1
ATOM 815 C C . TYR A 1 106 ? 1.893 -2.175 18.779 1.00 81.12 106 TYR A C 1
ATOM 817 O O . TYR A 1 106 ? 1.554 -1.999 17.605 1.00 81.12 106 TYR A O 1
ATOM 825 N N . PRO A 1 107 ? 1.771 -3.364 19.395 1.00 81.38 107 PRO A N 1
ATOM 826 C CA . PRO A 1 107 ? 1.442 -4.603 18.687 1.00 81.38 107 PRO A CA 1
ATOM 827 C C . PRO A 1 107 ? 0.050 -4.587 18.037 1.00 81.38 107 PRO A C 1
ATOM 829 O O . PRO A 1 107 ? -0.145 -5.205 16.993 1.00 81.38 107 PRO A O 1
ATOM 832 N N . ASP A 1 108 ? -0.894 -3.829 18.603 1.00 87.31 108 ASP A N 1
ATOM 833 C CA . ASP A 1 108 ? -2.272 -3.751 18.098 1.00 87.31 108 ASP A CA 1
ATOM 834 C C . ASP A 1 108 ? -2.437 -2.782 16.921 1.00 87.31 108 ASP A C 1
ATOM 836 O O . ASP A 1 108 ? -3.492 -2.741 16.304 1.00 87.31 108 ASP A O 1
ATOM 840 N N . HIS A 1 109 ? -1.423 -1.975 16.590 1.00 87.75 109 HIS A N 1
ATOM 841 C CA . HIS A 1 109 ? -1.585 -0.880 15.629 1.00 87.75 109 HIS A CA 1
ATOM 842 C C . HIS A 1 109 ? -1.988 -1.352 14.225 1.00 87.75 109 HIS A C 1
ATOM 844 O O . HIS A 1 109 ? -2.759 -0.683 13.548 1.00 87.75 109 HIS A O 1
ATOM 850 N N . LEU A 1 110 ? -1.472 -2.493 13.772 1.00 90.50 110 LEU A N 1
ATOM 851 C CA . LEU A 1 110 ? -1.854 -3.062 12.479 1.00 90.50 110 LEU A CA 1
ATOM 852 C C . LEU A 1 110 ? -3.277 -3.626 12.508 1.00 90.50 110 LEU A C 1
ATOM 854 O O . LEU A 1 110 ? -4.027 -3.422 11.555 1.00 90.50 110 LEU A O 1
ATOM 858 N N . SER A 1 111 ? -3.668 -4.255 13.616 1.00 92.00 111 SER A N 1
ATOM 859 C CA . SER A 1 111 ? -5.038 -4.722 13.834 1.00 92.00 111 SER A CA 1
ATOM 860 C C . SER A 1 111 ? -6.029 -3.555 13.881 1.00 92.00 111 SER A C 1
ATOM 862 O O . SER A 1 111 ? -7.071 -3.616 13.236 1.00 92.00 111 SER A O 1
ATOM 864 N N . ASP A 1 112 ? -5.670 -2.449 14.546 1.00 91.38 112 ASP A N 1
ATOM 865 C CA . ASP A 1 112 ? -6.448 -1.199 14.580 1.00 91.38 112 ASP A CA 1
ATOM 866 C C . ASP A 1 112 ? -6.689 -0.645 13.156 1.00 91.38 112 ASP A C 1
ATOM 868 O O . ASP A 1 112 ? -7.710 -0.014 12.879 1.00 91.38 112 ASP A O 1
ATOM 872 N N . LEU A 1 113 ? -5.769 -0.914 12.223 1.00 92.88 113 LEU A N 1
ATOM 873 C CA . LEU A 1 113 ? -5.846 -0.500 10.818 1.00 92.88 113 LEU A CA 1
ATOM 874 C C . LEU A 1 113 ? -6.428 -1.582 9.897 1.00 92.88 113 LEU A C 1
ATOM 876 O O . LEU A 1 113 ? -6.394 -1.435 8.675 1.00 92.88 113 LEU A O 1
ATOM 880 N N . GLY A 1 114 ? -7.003 -2.637 10.477 1.00 94.88 114 GLY A N 1
ATOM 881 C CA . GLY A 1 114 ? -7.788 -3.642 9.772 1.00 94.88 114 GLY A CA 1
ATOM 882 C C . GLY A 1 114 ? -6.959 -4.736 9.113 1.00 94.88 114 GLY A C 1
ATOM 883 O O . GLY A 1 114 ? -7.336 -5.196 8.039 1.00 94.88 114 GLY A O 1
ATOM 884 N N . PHE A 1 115 ? -5.834 -5.135 9.717 1.00 95.12 115 PHE A N 1
ATOM 885 C CA . PHE A 1 115 ? -5.057 -6.310 9.309 1.00 95.12 115 PHE A CA 1
ATOM 886 C C . PHE A 1 115 ? -5.181 -7.447 10.336 1.00 95.12 115 PHE A C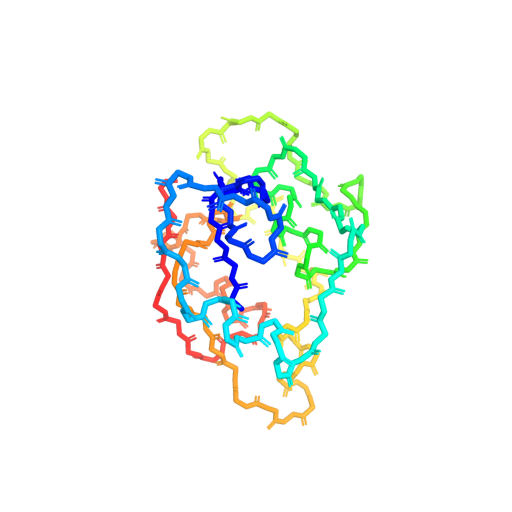 1
ATOM 888 O O . PHE A 1 115 ? -4.634 -7.340 11.432 1.00 95.12 115 PHE A O 1
ATOM 895 N N . ASP A 1 116 ? -5.846 -8.548 9.970 1.00 95.19 116 ASP A N 1
ATOM 896 C CA . ASP A 1 116 ? -6.046 -9.713 10.854 1.00 95.19 116 ASP A CA 1
ATOM 897 C C . ASP A 1 116 ? -4.747 -10.494 11.096 1.00 95.19 116 ASP A C 1
ATOM 899 O O . ASP A 1 116 ? -4.457 -10.956 12.202 1.00 95.19 116 ASP A O 1
ATOM 903 N N . HIS A 1 117 ? -3.950 -10.649 10.037 1.00 95.44 117 HIS A N 1
ATOM 904 C CA . HIS A 1 117 ? -2.686 -11.372 10.064 1.00 95.44 117 HIS A CA 1
ATOM 905 C C . HIS A 1 117 ? -1.515 -10.435 9.794 1.00 95.44 117 HIS A C 1
ATOM 907 O O . HIS A 1 117 ? -1.508 -9.676 8.825 1.00 95.44 117 HIS A O 1
ATOM 913 N N . GLN A 1 118 ? -0.480 -10.528 10.623 1.00 90.94 118 GLN A N 1
ATOM 914 C CA . GLN A 1 118 ? 0.664 -9.629 10.555 1.00 90.94 118 GLN A CA 1
ATOM 915 C C . GLN A 1 118 ? 1.990 -10.371 10.713 1.00 90.94 118 GLN A C 1
ATOM 917 O O . GLN A 1 118 ? 2.177 -11.169 11.628 1.00 90.94 118 GLN A O 1
ATOM 922 N N . ASN A 1 119 ? 2.919 -10.072 9.809 1.00 91.25 119 ASN A N 1
ATOM 923 C CA . ASN A 1 119 ? 4.341 -10.378 9.927 1.00 91.25 119 ASN A CA 1
ATOM 924 C C . ASN A 1 119 ? 5.136 -9.152 9.465 1.00 91.25 119 ASN A C 1
ATOM 926 O O . ASN A 1 119 ? 5.610 -9.079 8.326 1.00 91.25 119 ASN A O 1
ATOM 930 N N . ALA A 1 120 ? 5.179 -8.134 10.318 1.00 88.62 120 ALA A N 1
ATOM 931 C CA . ALA A 1 120 ? 5.698 -6.828 9.956 1.00 88.62 120 ALA A CA 1
ATOM 932 C C . ALA A 1 120 ? 6.804 -6.353 10.895 1.00 88.62 120 ALA A C 1
ATOM 934 O O . ALA A 1 120 ? 6.848 -6.708 12.069 1.00 88.62 120 ALA A O 1
ATOM 935 N N . TRP A 1 121 ? 7.683 -5.505 10.366 1.00 84.12 121 TRP A N 1
ATOM 936 C CA . TRP A 1 121 ? 8.741 -4.854 11.133 1.00 84.12 121 TRP A CA 1
ATOM 937 C C . TRP A 1 121 ? 8.764 -3.348 10.877 1.00 84.12 121 TRP A C 1
ATOM 939 O O . TRP A 1 121 ? 8.381 -2.855 9.810 1.00 84.12 121 TRP A O 1
ATOM 949 N N . ALA A 1 122 ? 9.249 -2.607 11.863 1.00 73.56 122 ALA A N 1
ATOM 950 C CA . ALA A 1 122 ? 9.598 -1.202 11.753 1.00 73.56 122 ALA A CA 1
ATOM 951 C C . ALA A 1 122 ? 10.973 -1.030 12.403 1.00 73.56 122 ALA A C 1
ATOM 953 O O . ALA A 1 122 ? 11.205 -1.604 13.464 1.00 73.56 122 ALA A O 1
ATOM 954 N N . TRP A 1 123 ? 11.876 -0.328 11.719 1.00 60.41 123 TRP A N 1
ATOM 955 C CA . TRP A 1 123 ? 13.192 0.031 12.251 1.00 60.41 123 TRP A CA 1
ATOM 956 C C . TRP A 1 123 ? 13.078 1.287 13.104 1.00 60.41 123 TRP A C 1
ATOM 958 O O . TRP A 1 123 ? 12.267 2.154 12.698 1.00 60.41 123 TRP A O 1
#

Radius of gyration: 16.1 Å; chains: 1; bounding box: 37×29×42 Å

Secondary structure (DSSP, 8-state):
---TT--GGGSGGGT--SS--HHHHHHHHTS---S-----SSHHHHHHHHHH---GGGS---SS--S---GGGS-TTPPPHHHHHHHTT---EEEEE--SS-TTT-TTHHHHTT-SEEEEE--

pLDDT: mean 87.64, std 13.33, range [48.5, 98.5]

Sequence (123 aa):
MLIDDLGAEAVGCYGGESYSTPNIDALAERGMRYDNAFSMPARMVSRATMLTGRYAFRSNLPFNDTPLVRRDSWGRGEITFGNLLADAGYVTGISGKWQLCEHEKYPDHLSDLGFDHQNAWAW

Organism: NCBI:txid2527996